Protein AF-A0A522X1S9-F1 (afdb_monomer_lite)

Secondary structure (DSSP, 8-state):
-----HHHHHHHHHHHHHHHHHHHHHHHHHHHHHHHHHH-GGGPPPHHHHHHHHHHHHHHHHHHHHHHHHHHHHHHHHHHHH--

Sequence (84 aa):
MNIRSPAWKWFGLGCVVSVVLSALATFALVGQKLSTIGADPAMAPPPIAVAASVLMTFFSLLIPAVALCGVVIVIVDGYTRKAG

Radius of gyration: 19.16 Å; chains: 1; bounding box: 41×22×56 Å

Foldseek 3Di:
DDDPPVLVVVLVVQLVVQQVVLVVVLVVLLVVLVVVCVVPVVPRDDVVVNVVVSVCSSCVRNVVSSVVSVVVSVVVVVVVVVVD

Structure (mmCIF, N/CA/C/O backbone):
data_AF-A0A522X1S9-F1
#
_entry.id   AF-A0A522X1S9-F1
#
loop_
_atom_site.group_PDB
_atom_site.id
_atom_site.type_symbol
_atom_site.label_atom_id
_atom_site.label_alt_id
_atom_site.label_comp_id
_atom_site.label_asym_id
_atom_site.label_entity_id
_atom_site.label_seq_id
_atom_site.pdbx_PDB_ins_code
_atom_site.Cartn_x
_atom_site.Cartn_y
_atom_site.Cartn_z
_atom_site.occupancy
_atom_site.B_iso_or_equiv
_atom_site.auth_seq_id
_atom_site.auth_comp_id
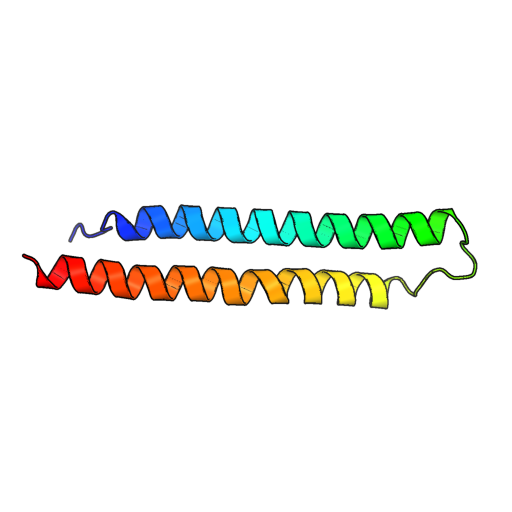_atom_site.auth_asym_id
_atom_site.auth_atom_id
_atom_site.pdbx_PDB_model_num
ATOM 1 N N . MET A 1 1 ? -16.618 18.901 25.396 1.00 39.34 1 MET A N 1
ATOM 2 C CA . MET A 1 1 ? -16.462 18.402 24.012 1.00 39.34 1 MET A CA 1
ATOM 3 C C . MET A 1 1 ? -15.006 17.976 23.812 1.00 39.34 1 MET A C 1
ATOM 5 O O . MET A 1 1 ? -14.224 18.709 23.237 1.00 39.34 1 MET A O 1
ATOM 9 N N . ASN A 1 2 ? -14.607 16.838 24.383 1.00 48.75 2 ASN A N 1
ATOM 10 C CA . ASN A 1 2 ? -13.244 16.305 24.271 1.00 48.75 2 ASN A CA 1
ATOM 11 C C . ASN A 1 2 ? -13.374 14.809 23.987 1.00 48.75 2 ASN A C 1
ATOM 13 O O . ASN A 1 2 ? -13.425 14.000 24.904 1.00 48.75 2 ASN A O 1
ATOM 17 N N . ILE A 1 3 ? -13.544 14.451 22.715 1.00 49.97 3 ILE A N 1
ATOM 18 C CA . ILE A 1 3 ? -13.693 13.054 22.291 1.00 49.97 3 ILE A CA 1
ATOM 19 C C . ILE A 1 3 ? -12.871 12.852 21.018 1.00 49.97 3 ILE A C 1
ATOM 21 O O . ILE A 1 3 ? -13.398 12.584 19.946 1.00 49.97 3 ILE A O 1
ATOM 25 N N . ARG A 1 4 ? -11.548 12.999 21.102 1.00 57.25 4 ARG A N 1
ATOM 26 C CA . ARG A 1 4 ? -10.699 12.196 20.216 1.00 57.25 4 ARG A CA 1
ATOM 27 C C . ARG A 1 4 ? -10.463 10.900 20.966 1.00 57.25 4 ARG A C 1
ATOM 29 O O . ARG A 1 4 ? -9.512 10.806 21.740 1.00 57.25 4 ARG A O 1
ATOM 36 N N . SER A 1 5 ? -11.400 9.960 20.816 1.00 66.12 5 SER A N 1
ATOM 37 C CA . SER A 1 5 ? -11.238 8.614 21.362 1.00 66.12 5 SER A CA 1
ATOM 38 C C 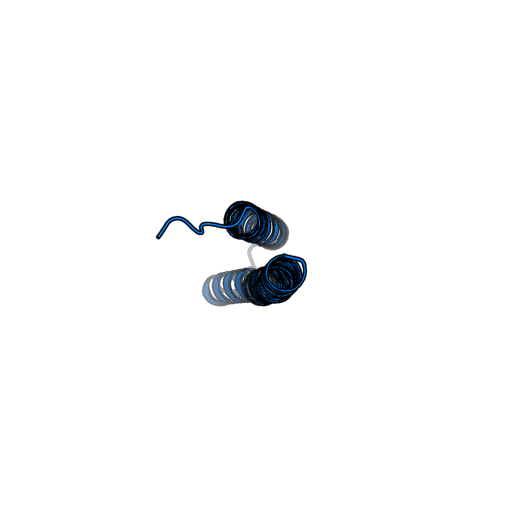. SER A 1 5 ? -9.879 8.059 20.901 1.00 66.12 5 SER A C 1
ATOM 40 O O . SER A 1 5 ? -9.403 8.432 19.820 1.00 66.12 5 SER A O 1
ATOM 42 N N . PRO A 1 6 ? -9.211 7.207 21.696 1.00 71.38 6 PRO A N 1
ATOM 43 C CA . PRO A 1 6 ? -7.912 6.635 21.338 1.00 71.38 6 PRO A CA 1
ATOM 44 C C . PRO A 1 6 ? -7.883 6.046 19.920 1.00 71.38 6 PRO A C 1
ATOM 46 O O . PRO A 1 6 ? -6.858 6.133 19.247 1.00 71.38 6 PRO A O 1
ATOM 49 N N . ALA A 1 7 ? -9.022 5.540 19.433 1.00 71.12 7 ALA A N 1
ATOM 50 C CA . ALA A 1 7 ? -9.207 5.015 18.084 1.00 71.12 7 ALA A CA 1
ATOM 51 C C . ALA A 1 7 ? -8.799 6.012 16.981 1.00 71.12 7 ALA A C 1
ATOM 53 O O . ALA A 1 7 ? -8.118 5.632 16.034 1.00 71.12 7 ALA A O 1
ATOM 54 N N . TRP A 1 8 ? -9.090 7.308 17.130 1.00 74.06 8 TRP A N 1
ATOM 55 C CA . TRP A 1 8 ? -8.710 8.326 16.139 1.00 74.06 8 TRP A CA 1
ATOM 56 C C . TRP A 1 8 ? -7.200 8.581 16.058 1.00 74.06 8 TRP A C 1
ATOM 58 O O . TRP A 1 8 ? -6.705 8.989 15.008 1.00 74.06 8 TRP A O 1
ATOM 68 N N . LYS A 1 9 ? -6.440 8.326 17.133 1.00 73.88 9 LYS A N 1
ATOM 69 C CA . LYS A 1 9 ? -4.967 8.382 17.076 1.00 73.88 9 LYS A CA 1
ATOM 70 C C . LYS A 1 9 ? -4.412 7.203 16.274 1.00 73.88 9 LYS A C 1
ATOM 72 O O . LYS A 1 9 ? -3.529 7.395 15.441 1.00 73.88 9 LYS A O 1
ATOM 77 N N . TRP A 1 10 ? -4.981 6.013 16.470 1.00 76.00 10 TRP A N 1
ATOM 78 C CA . TRP A 1 10 ? -4.644 4.823 15.685 1.00 76.00 10 TRP A CA 1
ATOM 79 C C . TRP A 1 10 ? -5.029 4.970 14.206 1.00 76.00 10 TRP A C 1
ATOM 81 O O . TRP A 1 10 ? -4.318 4.441 13.356 1.00 76.00 10 TRP A O 1
ATOM 91 N N . PHE A 1 11 ? -6.064 5.762 13.880 1.00 79.44 11 PHE A N 1
ATOM 92 C CA . PHE A 1 11 ? -6.391 6.118 12.490 1.00 79.44 11 PHE A CA 1
ATOM 93 C C . PHE A 1 11 ? -5.242 6.831 11.797 1.00 79.44 11 PHE A C 1
ATOM 95 O O . PHE A 1 11 ? -4.819 6.422 10.720 1.00 79.44 11 PHE A O 1
ATOM 102 N N . GLY A 1 12 ? -4.724 7.888 12.431 1.00 77.56 12 GLY A N 1
ATOM 103 C CA . GLY A 1 12 ? -3.628 8.670 11.872 1.00 77.56 12 GLY A CA 1
ATOM 104 C C . GLY A 1 12 ? -2.415 7.789 11.585 1.00 77.56 12 GLY A C 1
ATOM 105 O O . GLY A 1 12 ? -1.854 7.856 10.494 1.00 77.56 12 GLY A O 1
ATOM 106 N N . LEU A 1 13 ? -2.072 6.898 12.521 1.00 84.06 13 LEU A N 1
ATOM 107 C CA . LEU A 1 13 ? -0.982 5.942 12.340 1.00 84.06 13 LEU A CA 1
ATOM 108 C C . LEU A 1 13 ? -1.260 4.955 11.194 1.00 84.06 13 LEU A C 1
ATOM 110 O O . LEU A 1 13 ? -0.399 4.768 10.338 1.00 84.06 13 LEU A O 1
ATOM 114 N N . GLY A 1 14 ? -2.456 4.363 11.138 1.00 83.38 14 GLY A N 1
ATOM 115 C CA . GLY A 1 14 ? -2.847 3.425 10.079 1.00 83.38 14 GLY A CA 1
ATOM 116 C C . GLY A 1 14 ? -2.823 4.053 8.682 1.00 83.38 14 GLY A C 1
ATOM 117 O O . GLY A 1 14 ? -2.342 3.434 7.732 1.00 83.38 14 GLY A O 1
ATOM 118 N N . CYS A 1 15 ? -3.246 5.313 8.563 1.00 83.44 15 CYS A N 1
ATOM 119 C CA . CYS A 1 15 ? -3.149 6.080 7.322 1.00 83.44 15 CYS A CA 1
ATOM 120 C C . CYS A 1 15 ? -1.692 6.307 6.904 1.00 83.44 15 CYS A C 1
ATOM 122 O O . CYS A 1 15 ? -1.349 6.060 5.749 1.00 83.44 15 CYS A O 1
ATOM 124 N N . VAL A 1 16 ? -0.820 6.720 7.831 1.00 85.81 16 VAL A N 1
ATOM 125 C CA . VAL A 1 16 ? 0.613 6.911 7.543 1.00 85.81 16 VAL A CA 1
ATOM 126 C C . VAL A 1 16 ? 1.253 5.598 7.090 1.00 85.81 16 VAL A C 1
ATOM 128 O O . VAL A 1 16 ? 1.941 5.576 6.072 1.00 85.81 16 VAL A O 1
ATOM 131 N N . VAL A 1 17 ? 0.978 4.490 7.783 1.00 87.56 17 VAL A N 1
ATOM 132 C CA . VAL A 1 17 ? 1.488 3.162 7.406 1.00 87.56 17 VAL A CA 1
ATOM 133 C C . VAL A 1 17 ? 0.998 2.754 6.015 1.00 87.56 17 VAL A C 1
ATOM 135 O O . VAL A 1 17 ? 1.792 2.295 5.198 1.00 87.56 17 VAL A O 1
ATOM 138 N N . SER A 1 18 ? -0.279 2.986 5.705 1.00 84.38 18 SER A N 1
ATOM 139 C CA . SER A 1 18 ? -0.859 2.676 4.390 1.00 84.38 18 SER A CA 1
ATOM 140 C C . SER A 1 18 ? -0.200 3.472 3.258 1.00 84.38 18 SER A C 1
ATOM 142 O O . SER A 1 18 ? 0.078 2.915 2.193 1.00 84.38 18 SER A O 1
ATOM 144 N N . VAL A 1 19 ? 0.111 4.753 3.494 1.00 87.56 19 VAL A N 1
ATOM 145 C CA . VAL A 1 19 ? 0.864 5.597 2.550 1.00 87.56 19 VAL A CA 1
ATOM 146 C C . VAL A 1 19 ? 2.276 5.059 2.341 1.00 87.56 19 VAL A C 1
ATOM 148 O O . VAL A 1 19 ? 2.701 4.905 1.196 1.00 87.56 19 VAL A O 1
ATOM 151 N N . VAL A 1 20 ? 2.987 4.729 3.422 1.00 87.38 20 VAL A N 1
ATOM 152 C CA . VAL A 1 20 ? 4.363 4.214 3.349 1.00 87.38 20 VAL A CA 1
ATOM 153 C C . VAL A 1 20 ? 4.416 2.884 2.596 1.00 87.38 20 VAL A C 1
ATOM 155 O O . VAL A 1 20 ? 5.243 2.723 1.700 1.00 87.38 20 VAL A O 1
ATOM 158 N N . LEU A 1 21 ? 3.512 1.949 2.896 1.00 87.31 21 LEU A N 1
ATOM 159 C CA . LEU A 1 21 ? 3.450 0.656 2.209 1.00 87.31 21 LEU A CA 1
ATOM 160 C C . LEU A 1 21 ? 3.137 0.815 0.717 1.00 87.31 21 LEU A C 1
ATOM 162 O O . LEU A 1 21 ? 3.799 0.199 -0.120 1.00 87.31 21 LEU A O 1
ATOM 166 N N . SER A 1 22 ? 2.183 1.683 0.376 1.00 87.06 22 SER A N 1
ATOM 167 C CA . SER A 1 22 ? 1.833 1.964 -1.022 1.00 87.06 22 SER A CA 1
ATOM 168 C C . SER A 1 22 ? 3.006 2.602 -1.773 1.00 87.06 22 SER A C 1
ATOM 170 O O . SER A 1 22 ? 3.279 2.237 -2.918 1.00 87.06 22 SER A O 1
ATOM 172 N N . ALA A 1 23 ? 3.751 3.503 -1.123 1.00 82.38 23 ALA A N 1
ATOM 173 C CA . ALA A 1 23 ? 4.946 4.126 -1.690 1.00 82.38 23 ALA A CA 1
ATOM 174 C C . ALA A 1 23 ? 6.068 3.106 -1.936 1.00 82.38 23 ALA A C 1
ATOM 176 O O . ALA A 1 23 ? 6.654 3.101 -3.017 1.00 82.38 23 ALA A O 1
ATOM 177 N N . LEU A 1 24 ? 6.332 2.210 -0.979 1.00 87.44 24 LEU A N 1
ATOM 178 C CA . LEU A 1 24 ? 7.348 1.159 -1.114 1.00 87.44 24 LEU A CA 1
ATOM 179 C C . LEU A 1 24 ? 7.017 0.176 -2.244 1.00 87.44 24 LEU A C 1
ATOM 181 O O . LEU A 1 24 ? 7.882 -0.123 -3.068 1.00 87.44 24 LEU A O 1
ATOM 185 N N . ALA A 1 25 ? 5.766 -0.286 -2.326 1.00 85.44 25 ALA A N 1
ATOM 186 C CA . ALA A 1 25 ? 5.318 -1.175 -3.400 1.00 85.44 25 ALA A CA 1
ATOM 187 C C . ALA A 1 25 ? 5.469 -0.515 -4.781 1.00 85.44 25 ALA A C 1
ATOM 189 O O . ALA A 1 25 ? 5.939 -1.128 -5.741 1.00 85.44 25 ALA A O 1
ATOM 190 N N . THR A 1 26 ? 5.132 0.770 -4.857 1.00 82.94 26 THR A N 1
ATOM 191 C CA . THR A 1 26 ? 5.264 1.568 -6.076 1.00 82.94 26 THR A CA 1
ATOM 192 C C . THR A 1 26 ? 6.732 1.763 -6.464 1.00 82.94 26 THR A C 1
ATOM 194 O O . THR A 1 26 ? 7.086 1.596 -7.630 1.00 82.94 26 THR A O 1
ATOM 197 N N . PHE A 1 27 ? 7.608 2.043 -5.496 1.00 81.12 27 PHE A N 1
ATOM 198 C CA . PHE A 1 27 ? 9.047 2.181 -5.725 1.00 81.12 27 PHE A CA 1
ATOM 199 C C . PHE A 1 27 ? 9.675 0.887 -6.260 1.00 81.12 27 PHE A C 1
ATOM 201 O O . PHE A 1 27 ? 10.455 0.936 -7.210 1.00 81.12 27 PHE A O 1
ATOM 208 N N . ALA A 1 28 ? 9.295 -0.272 -5.714 1.00 84.38 28 ALA A N 1
ATOM 209 C CA . ALA A 1 28 ? 9.776 -1.567 -6.194 1.00 84.38 28 ALA A CA 1
ATOM 210 C C . ALA A 1 28 ? 9.396 -1.821 -7.667 1.00 84.38 28 ALA A C 1
ATOM 212 O O . ALA A 1 28 ? 10.234 -2.259 -8.458 1.00 84.38 28 ALA A O 1
ATOM 213 N N . LEU A 1 29 ? 8.162 -1.481 -8.058 1.00 81.06 29 LEU A N 1
ATOM 214 C CA . LEU A 1 29 ? 7.695 -1.587 -9.445 1.00 81.06 29 LEU A CA 1
ATOM 215 C C . LEU A 1 29 ? 8.443 -0.644 -10.391 1.00 81.06 29 LEU A C 1
ATOM 217 O O . LEU A 1 29 ? 8.873 -1.067 -11.465 1.00 81.06 29 LEU A O 1
ATOM 221 N N . VAL A 1 30 ? 8.637 0.618 -9.993 1.00 80.06 30 VAL A N 1
ATOM 222 C CA . VAL A 1 30 ? 9.436 1.582 -10.769 1.00 80.06 30 VAL A CA 1
ATOM 223 C C . VAL A 1 30 ? 10.861 1.073 -10.945 1.00 80.06 30 VAL A C 1
ATOM 225 O O . VAL A 1 30 ? 11.373 1.080 -12.063 1.00 80.06 30 VAL A O 1
ATOM 228 N N . GLY A 1 31 ? 11.480 0.580 -9.870 1.00 78.75 31 GLY A N 1
ATOM 229 C CA . GLY A 1 31 ? 12.831 0.025 -9.897 1.00 78.75 31 GLY A CA 1
ATOM 230 C C . GLY A 1 31 ? 12.981 -1.110 -10.912 1.00 78.75 31 GLY A C 1
ATOM 231 O O . GLY A 1 31 ? 13.921 -1.096 -11.703 1.00 78.75 31 GLY A O 1
ATOM 232 N N . GLN A 1 32 ? 12.021 -2.041 -10.965 1.00 79.50 32 GLN A N 1
ATOM 233 C CA . GLN A 1 32 ? 12.013 -3.121 -11.963 1.00 79.50 32 GLN A CA 1
ATOM 234 C C . GLN A 1 32 ? 11.851 -2.610 -13.402 1.00 79.50 32 GLN A C 1
ATOM 236 O O . GLN A 1 32 ? 12.479 -3.124 -14.330 1.00 79.50 32 GLN A O 1
ATOM 241 N N . LYS A 1 33 ? 11.008 -1.596 -13.621 1.00 73.88 33 LYS A N 1
ATOM 242 C CA . LYS A 1 33 ? 10.821 -1.020 -14.961 1.00 73.88 33 LYS A CA 1
ATOM 243 C C . LYS A 1 33 ? 12.074 -0.279 -15.426 1.00 73.88 33 LYS A C 1
ATOM 245 O O . LYS A 1 33 ? 12.487 -0.456 -16.569 1.00 73.88 33 LYS A O 1
ATOM 250 N N . LEU A 1 34 ? 12.711 0.485 -14.539 1.00 73.06 34 LEU A N 1
ATOM 251 C CA . LEU A 1 34 ? 13.957 1.195 -14.831 1.00 73.06 34 LEU A CA 1
ATOM 252 C C . LEU A 1 34 ? 15.132 0.243 -15.084 1.00 73.06 34 LEU A C 1
ATOM 254 O O . LEU A 1 34 ? 15.913 0.497 -15.998 1.00 73.06 34 LEU A O 1
ATOM 258 N N . SER A 1 35 ? 15.249 -0.864 -14.342 1.00 76.69 35 SER A N 1
ATOM 259 C CA . SER A 1 35 ? 16.312 -1.850 -14.592 1.00 76.69 35 SER A CA 1
ATOM 260 C C . SER A 1 35 ? 16.170 -2.521 -15.961 1.00 76.69 35 SER A C 1
ATOM 262 O O . SER A 1 35 ? 17.170 -2.762 -16.630 1.00 76.69 35 SER A O 1
ATOM 264 N N . THR A 1 36 ? 14.932 -2.750 -16.412 1.00 69.44 36 THR A N 1
ATOM 265 C CA . THR A 1 36 ? 14.645 -3.293 -17.749 1.00 69.44 36 THR A CA 1
ATOM 266 C C . THR A 1 36 ? 15.078 -2.317 -18.850 1.00 69.44 36 THR A C 1
ATOM 268 O O . THR A 1 36 ? 15.704 -2.728 -19.820 1.00 69.44 36 THR A O 1
ATOM 271 N N . ILE A 1 37 ? 14.822 -1.016 -18.668 1.00 69.50 37 ILE A N 1
ATOM 272 C CA . ILE A 1 37 ? 15.268 0.042 -19.594 1.00 69.50 37 ILE A CA 1
ATOM 273 C C . ILE A 1 37 ? 16.798 0.138 -19.635 1.00 69.50 37 ILE A C 1
ATOM 275 O O . ILE A 1 37 ? 17.375 0.328 -20.701 1.00 69.50 37 ILE A O 1
ATOM 279 N N . GLY A 1 38 ? 17.459 0.000 -18.482 1.00 65.88 38 GLY A N 1
ATOM 280 C CA . GLY A 1 38 ? 18.920 -0.000 -18.403 1.00 65.88 38 GLY A CA 1
ATOM 281 C C . GLY A 1 38 ? 19.572 -1.186 -19.124 1.00 65.88 38 GLY A C 1
ATOM 282 O O . GLY A 1 38 ? 20.702 -1.058 -19.585 1.00 65.88 38 GLY A O 1
ATOM 283 N N . ALA A 1 39 ? 18.867 -2.316 -19.236 1.00 72.19 39 ALA A N 1
ATOM 284 C CA . ALA A 1 39 ? 19.334 -3.501 -19.952 1.00 72.19 39 ALA A CA 1
ATOM 285 C C . ALA A 1 39 ? 19.069 -3.433 -21.468 1.00 72.19 39 ALA A C 1
ATOM 287 O O . ALA A 1 39 ? 19.900 -3.907 -22.240 1.00 72.19 39 ALA A O 1
ATOM 288 N N . ASP A 1 40 ? 17.948 -2.840 -21.895 1.00 70.31 40 ASP A N 1
ATOM 289 C CA . ASP A 1 40 ? 17.607 -2.655 -23.311 1.00 70.31 40 ASP A CA 1
ATOM 290 C C . ASP A 1 40 ? 16.797 -1.355 -23.540 1.00 70.31 40 ASP A C 1
ATOM 292 O O . ASP A 1 40 ? 15.567 -1.337 -23.398 1.00 70.31 40 ASP A O 1
ATOM 296 N N . PRO A 1 41 ? 17.460 -0.241 -23.904 1.00 66.00 41 PRO A N 1
ATOM 297 C CA . PRO A 1 41 ? 16.805 1.055 -24.067 1.00 66.00 41 PRO A CA 1
ATOM 298 C C . PRO A 1 41 ? 15.881 1.122 -25.292 1.00 66.00 41 PRO A C 1
ATOM 300 O O . PRO A 1 41 ? 15.024 2.006 -25.346 1.00 66.00 41 PRO A O 1
ATOM 303 N N . ALA A 1 42 ? 16.003 0.201 -26.257 1.00 75.25 42 ALA A N 1
ATOM 304 C CA . ALA A 1 42 ? 15.122 0.152 -27.426 1.00 75.25 42 ALA A CA 1
ATOM 305 C C . ALA A 1 42 ? 13.718 -0.376 -27.080 1.00 75.25 42 ALA A C 1
ATOM 307 O O . ALA A 1 42 ? 12.756 -0.081 -27.789 1.00 75.25 42 ALA A O 1
ATOM 308 N N . MET A 1 43 ? 13.585 -1.109 -25.970 1.00 68.69 43 MET A N 1
ATOM 309 C CA . MET A 1 43 ? 12.307 -1.619 -25.459 1.00 68.69 43 MET A CA 1
ATOM 310 C C . MET A 1 43 ? 11.693 -0.740 -24.363 1.00 68.69 43 MET A C 1
ATOM 312 O O . MET A 1 43 ? 10.737 -1.155 -23.700 1.00 68.69 43 MET A O 1
ATOM 316 N N . ALA A 1 44 ? 12.222 0.468 -24.145 1.00 66.44 44 ALA A N 1
ATOM 317 C CA . ALA A 1 44 ? 11.747 1.336 -23.081 1.00 66.44 44 ALA A CA 1
ATOM 318 C C . ALA A 1 44 ? 10.258 1.692 -23.275 1.00 66.44 44 ALA A C 1
ATOM 320 O O . ALA A 1 44 ? 9.896 2.311 -24.280 1.00 66.44 44 ALA A O 1
ATOM 321 N N . PRO A 1 45 ? 9.370 1.330 -22.326 1.00 68.31 45 PRO A N 1
ATOM 322 C CA . PRO A 1 45 ? 7.971 1.712 -22.416 1.00 68.31 45 PRO A CA 1
ATOM 323 C C . PRO A 1 45 ? 7.839 3.241 -22.355 1.00 68.31 45 PRO A C 1
ATOM 325 O O . PRO A 1 45 ? 8.609 3.898 -21.646 1.00 68.31 45 PRO A O 1
ATOM 328 N N . PRO A 1 46 ? 6.850 3.826 -23.053 1.00 77.94 46 PRO A N 1
ATOM 329 C CA . PRO A 1 46 ? 6.663 5.268 -23.065 1.00 77.94 46 PRO A CA 1
ATOM 330 C C . PRO A 1 46 ? 6.508 5.801 -21.627 1.00 77.94 46 PRO A C 1
ATOM 332 O O . PRO A 1 46 ? 5.755 5.210 -20.843 1.00 77.94 46 PRO A O 1
ATOM 335 N N . PRO A 1 47 ? 7.156 6.927 -21.264 1.00 71.44 47 PRO A N 1
ATOM 336 C CA . PRO A 1 47 ? 7.167 7.449 -19.891 1.00 71.44 47 PRO A CA 1
ATOM 337 C C . PRO A 1 47 ? 5.770 7.647 -19.289 1.00 71.44 47 PRO A C 1
ATOM 339 O O . PRO A 1 47 ? 5.565 7.433 -18.096 1.00 71.44 47 PRO A O 1
ATOM 342 N N . ILE A 1 48 ? 4.789 7.990 -20.130 1.00 69.75 48 ILE A N 1
ATOM 343 C CA . ILE A 1 48 ? 3.377 8.138 -19.753 1.00 69.75 48 ILE A CA 1
ATOM 344 C C . ILE A 1 48 ? 2.774 6.814 -19.261 1.00 69.75 48 ILE A C 1
ATOM 346 O O . ILE A 1 48 ? 2.053 6.810 -18.266 1.00 69.75 48 ILE A O 1
ATOM 350 N N . ALA A 1 49 ? 3.083 5.686 -19.907 1.00 73.12 49 ALA A N 1
ATOM 351 C CA . ALA A 1 49 ? 2.574 4.377 -19.498 1.00 73.12 49 ALA A CA 1
ATOM 352 C C . ALA A 1 49 ? 3.194 3.926 -18.168 1.00 73.12 49 ALA A C 1
ATOM 354 O O . ALA A 1 49 ? 2.504 3.359 -17.319 1.00 73.12 49 ALA A O 1
ATOM 355 N N . VAL A 1 50 ? 4.477 4.238 -17.953 1.00 76.31 50 VAL A N 1
ATOM 356 C CA . VAL A 1 50 ? 5.149 3.995 -16.671 1.00 76.31 50 VAL A CA 1
ATOM 357 C C . VAL A 1 50 ? 4.497 4.842 -15.580 1.00 76.31 50 VAL A C 1
ATOM 359 O O . VAL A 1 50 ? 4.009 4.279 -14.605 1.00 76.31 50 VAL A O 1
ATOM 362 N N . ALA A 1 51 ? 4.373 6.158 -15.774 1.00 71.06 51 ALA A N 1
ATOM 363 C CA . ALA A 1 51 ? 3.738 7.053 -14.807 1.00 71.06 51 ALA A CA 1
ATOM 364 C C . ALA A 1 51 ? 2.296 6.629 -14.462 1.00 71.06 51 ALA A C 1
ATOM 366 O O . ALA A 1 51 ? 1.934 6.581 -13.286 1.00 71.06 51 ALA A O 1
ATOM 367 N N . ALA A 1 52 ? 1.494 6.248 -15.462 1.00 75.50 52 ALA A N 1
ATOM 368 C CA . ALA A 1 52 ? 0.135 5.749 -15.257 1.00 75.50 52 ALA A CA 1
ATOM 369 C C . ALA A 1 52 ? 0.105 4.439 -14.450 1.00 75.50 52 ALA A C 1
ATOM 371 O O . ALA A 1 52 ? -0.678 4.325 -13.508 1.00 75.50 52 ALA A O 1
ATOM 372 N N . SER A 1 53 ? 0.979 3.473 -14.761 1.00 77.81 53 SER A N 1
ATOM 373 C CA . SER A 1 53 ? 1.056 2.198 -14.025 1.00 77.81 53 SER A CA 1
ATOM 374 C C . SER A 1 53 ? 1.467 2.378 -12.558 1.00 77.81 53 SER A C 1
ATOM 376 O O . SER A 1 53 ? 0.948 1.705 -11.667 1.00 77.81 53 SER A O 1
ATOM 378 N N . VAL A 1 54 ? 2.353 3.337 -12.300 1.00 80.31 54 VAL A N 1
ATOM 379 C CA . VAL A 1 54 ? 2.854 3.708 -10.972 1.00 80.31 54 VAL A CA 1
ATOM 380 C C . VAL A 1 54 ? 1.744 4.359 -10.152 1.00 80.31 54 VAL A C 1
ATOM 382 O O . VAL A 1 54 ? 1.469 3.920 -9.036 1.00 80.31 54 VAL A O 1
ATOM 385 N N . LEU A 1 55 ? 1.052 5.347 -10.730 1.00 80.69 55 LEU A N 1
ATOM 386 C CA . LEU A 1 55 ? -0.097 6.006 -10.105 1.00 80.69 55 LEU A CA 1
ATOM 387 C C . LEU A 1 55 ? -1.226 5.012 -9.817 1.00 80.69 55 LEU A C 1
ATOM 389 O O . LEU A 1 55 ? -1.747 4.988 -8.703 1.00 80.69 55 LEU A O 1
ATOM 393 N N . MET A 1 56 ? -1.574 4.162 -10.788 1.00 82.44 56 MET A N 1
ATOM 394 C CA . MET A 1 56 ? -2.593 3.129 -10.595 1.00 82.44 56 MET A CA 1
ATOM 395 C C . MET A 1 56 ? -2.221 2.182 -9.459 1.00 82.44 56 MET A C 1
ATOM 397 O O . MET A 1 56 ? -3.052 1.940 -8.589 1.00 82.44 56 MET A O 1
ATOM 401 N N . THR A 1 57 ? -0.980 1.693 -9.419 1.00 81.50 57 THR A N 1
ATOM 402 C CA . THR A 1 57 ? -0.544 0.776 -8.357 1.00 81.50 57 THR A CA 1
ATOM 403 C C . THR A 1 57 ? -0.609 1.453 -6.989 1.00 81.50 57 THR A C 1
ATOM 405 O O . THR A 1 57 ? -1.202 0.900 -6.062 1.00 81.50 57 THR A O 1
ATOM 408 N N . PHE A 1 58 ? -0.098 2.680 -6.875 1.00 81.81 58 PHE A N 1
ATOM 409 C CA . PHE A 1 58 ? -0.123 3.439 -5.628 1.00 81.81 58 PHE A CA 1
ATOM 410 C C . PHE A 1 58 ? -1.550 3.617 -5.090 1.00 81.81 58 PHE A C 1
ATOM 412 O O . PHE A 1 58 ? -1.834 3.258 -3.947 1.00 81.81 58 PHE A O 1
ATOM 419 N N . PHE A 1 59 ? -2.472 4.113 -5.921 1.00 79.31 59 PHE A N 1
ATOM 420 C CA . PHE A 1 59 ? -3.854 4.352 -5.498 1.00 79.31 59 PHE A CA 1
ATOM 421 C C . PHE A 1 59 ? -4.658 3.064 -5.302 1.00 79.31 59 PHE A C 1
ATOM 423 O O . PHE A 1 59 ? -5.503 3.017 -4.406 1.00 79.31 59 PHE A O 1
ATOM 430 N N . SER A 1 60 ? -4.375 2.009 -6.073 1.00 83.50 60 SER A N 1
ATOM 431 C CA . SER A 1 60 ? -5.041 0.708 -5.921 1.00 83.50 60 SER A CA 1
ATOM 432 C C . SER A 1 60 ? -4.765 0.046 -4.571 1.00 83.50 60 SER A C 1
ATOM 434 O O . SER A 1 60 ? -5.609 -0.698 -4.085 1.00 83.50 60 SER A O 1
ATOM 436 N N . LEU A 1 61 ? -3.618 0.338 -3.950 1.00 80.69 61 LEU A N 1
ATOM 437 C CA . LEU A 1 61 ? -3.257 -0.160 -2.621 1.00 80.69 61 LEU A CA 1
ATOM 438 C C . LEU A 1 61 ? -3.672 0.820 -1.522 1.00 80.69 61 LEU A C 1
ATOM 440 O O . LEU A 1 61 ? -4.217 0.409 -0.495 1.00 80.69 61 LEU A O 1
ATOM 444 N N . LEU A 1 62 ? -3.471 2.119 -1.754 1.00 80.38 62 LEU A N 1
ATOM 445 C CA . LEU A 1 62 ? -3.753 3.150 -0.764 1.00 80.38 62 LEU A CA 1
ATOM 446 C C . LEU A 1 62 ? -5.247 3.2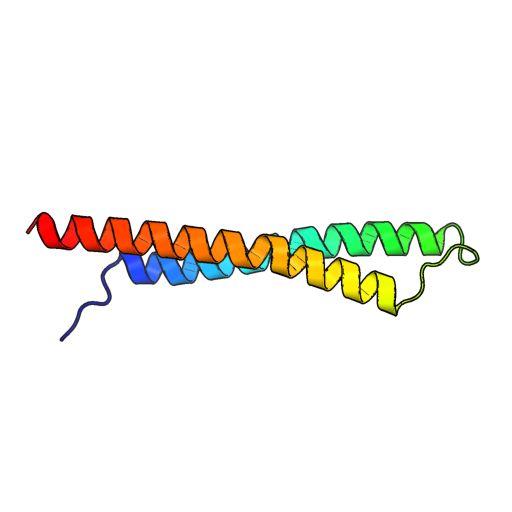52 -0.440 1.00 80.38 62 LEU A C 1
ATOM 448 O O . LEU A 1 62 ? -5.613 3.291 0.733 1.00 80.38 62 LEU A O 1
ATOM 452 N N . ILE A 1 63 ? -6.110 3.308 -1.461 1.00 83.81 63 ILE A N 1
ATOM 453 C CA . ILE A 1 63 ? -7.546 3.556 -1.269 1.00 83.81 63 ILE A CA 1
ATOM 454 C C . ILE A 1 63 ? -8.195 2.432 -0.443 1.0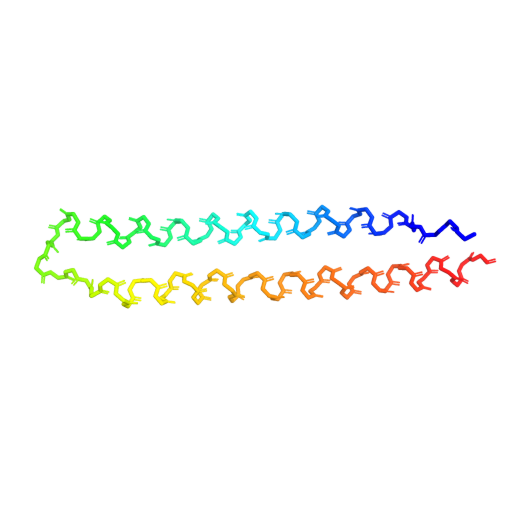0 83.81 63 ILE A C 1
ATOM 456 O O . ILE A 1 63 ? -8.840 2.751 0.560 1.00 83.81 63 ILE A O 1
ATOM 460 N N . PRO A 1 64 ? -8.010 1.135 -0.768 1.00 84.19 64 PRO A N 1
ATOM 461 C CA . PRO A 1 64 ? -8.580 0.058 0.036 1.00 84.19 64 PRO A CA 1
ATOM 462 C C . PRO A 1 64 ? -8.001 -0.004 1.448 1.00 84.19 64 PRO A C 1
ATOM 464 O O . PRO A 1 64 ? -8.756 -0.229 2.391 1.00 84.19 64 PRO A O 1
ATOM 467 N N . ALA A 1 65 ? -6.694 0.227 1.618 1.00 80.12 65 ALA A N 1
ATOM 468 C CA . ALA A 1 65 ? -6.053 0.194 2.933 1.00 80.12 65 ALA A CA 1
ATOM 469 C C . ALA A 1 65 ? -6.596 1.293 3.859 1.00 80.12 65 ALA A C 1
ATOM 471 O O . ALA A 1 65 ? -6.983 1.017 4.997 1.00 80.12 65 ALA A O 1
ATOM 472 N N . VAL A 1 66 ? -6.725 2.522 3.349 1.00 82.69 66 VAL A N 1
ATOM 473 C CA . VAL A 1 66 ? -7.315 3.641 4.099 1.00 82.69 66 VAL A CA 1
ATOM 474 C C . VAL A 1 66 ? -8.799 3.390 4.388 1.00 82.69 66 VAL A C 1
ATOM 476 O O . VAL A 1 66 ? -9.251 3.651 5.505 1.00 82.69 66 VAL A O 1
ATOM 479 N N . ALA A 1 67 ? -9.552 2.839 3.430 1.00 84.38 67 ALA A N 1
ATOM 480 C CA . ALA A 1 67 ? -10.956 2.483 3.634 1.00 84.38 67 ALA A CA 1
ATOM 481 C C . ALA A 1 67 ? -11.125 1.421 4.737 1.00 84.38 67 ALA A C 1
ATOM 483 O O . ALA A 1 67 ? -11.959 1.592 5.627 1.00 84.38 67 ALA A O 1
ATOM 484 N N . LEU A 1 68 ? -10.292 0.375 4.738 1.00 85.44 68 LEU A N 1
ATOM 485 C CA . LEU A 1 68 ? -10.247 -0.646 5.789 1.00 85.44 68 LEU A CA 1
ATOM 486 C C . LEU A 1 68 ? -9.916 -0.041 7.158 1.00 85.44 68 LEU A C 1
ATOM 488 O O . LEU A 1 68 ? -10.638 -0.300 8.122 1.00 85.44 68 LEU A O 1
ATOM 492 N N . CYS A 1 69 ? -8.889 0.812 7.247 1.00 83.56 69 CYS A N 1
ATOM 493 C CA . CYS A 1 69 ? -8.565 1.526 8.486 1.00 83.56 69 CYS A CA 1
ATOM 494 C C . CYS A 1 69 ? -9.747 2.372 8.987 1.00 83.56 69 CYS A C 1
ATOM 496 O O . CYS A 1 69 ? -10.021 2.390 10.188 1.00 83.56 69 CYS A O 1
ATOM 498 N N . GLY A 1 70 ? -10.471 3.037 8.082 1.00 79.50 70 GLY A N 1
ATOM 499 C CA . GLY A 1 70 ? -11.673 3.803 8.413 1.00 79.50 70 GLY A CA 1
ATOM 500 C C . GLY A 1 70 ? -12.795 2.929 8.980 1.00 79.50 70 GLY A C 1
ATOM 501 O O . GLY A 1 70 ? -13.333 3.238 10.045 1.00 79.50 70 GLY A O 1
ATOM 502 N N . VAL A 1 71 ? -13.112 1.808 8.321 1.00 83.56 71 VAL A N 1
ATOM 503 C CA . VAL A 1 71 ? -14.156 0.864 8.765 1.00 83.56 71 VAL A CA 1
ATOM 504 C C . VAL A 1 71 ? -13.841 0.297 10.149 1.00 83.56 71 VAL A C 1
ATOM 506 O O . VAL A 1 71 ? -14.700 0.325 11.031 1.00 83.56 71 VAL A O 1
ATOM 509 N N . VAL A 1 72 ? -12.604 -0.162 10.371 1.00 82.00 72 VAL A N 1
ATOM 510 C CA . VAL A 1 72 ? -12.171 -0.715 11.667 1.00 82.00 72 VAL A CA 1
ATOM 511 C C . VAL A 1 72 ? -12.392 0.293 12.793 1.00 82.00 72 VAL A C 1
ATOM 513 O O . VAL A 1 72 ? -12.843 -0.072 13.876 1.00 82.00 72 VAL A O 1
ATOM 516 N N . ILE A 1 73 ? -12.138 1.574 12.544 1.00 81.88 73 ILE A N 1
ATOM 517 C CA . ILE A 1 73 ? -12.241 2.606 13.576 1.00 81.88 73 ILE A CA 1
ATOM 518 C C . ILE A 1 73 ? -13.676 2.998 13.858 1.00 81.88 73 ILE A C 1
ATOM 520 O O . ILE A 1 73 ? -14.014 3.172 15.024 1.00 81.88 73 ILE A O 1
ATOM 524 N N . VAL A 1 74 ? -14.534 3.070 12.839 1.00 81.12 74 VAL A N 1
ATOM 525 C CA . VAL A 1 74 ? -15.977 3.257 13.051 1.00 81.12 74 VAL A CA 1
ATOM 526 C C . VAL A 1 74 ? -16.539 2.125 13.913 1.00 81.12 74 VAL A C 1
ATOM 528 O O . VAL A 1 74 ? -17.317 2.380 14.832 1.00 81.12 74 VAL A O 1
ATOM 531 N N . ILE A 1 75 ? -16.104 0.886 13.665 1.00 81.38 75 ILE A N 1
ATOM 532 C CA . ILE A 1 75 ? -16.508 -0.281 14.454 1.00 81.38 75 ILE A CA 1
ATOM 533 C C . ILE A 1 75 ? -16.001 -0.167 15.900 1.00 81.38 75 ILE A C 1
ATOM 535 O O . ILE A 1 75 ? -16.797 -0.271 16.832 1.00 81.38 75 ILE A O 1
ATOM 539 N N . VAL A 1 76 ? -14.702 0.078 16.105 1.00 79.44 76 VAL A N 1
ATOM 540 C CA . VAL A 1 76 ? -14.099 0.187 17.448 1.00 79.44 76 VAL A CA 1
ATOM 541 C C . VAL A 1 76 ? -14.704 1.349 18.237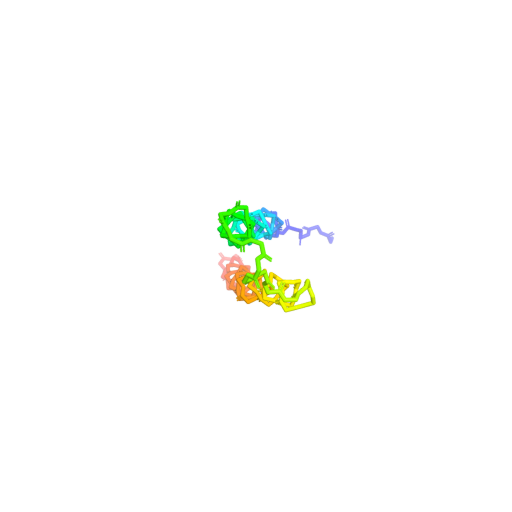 1.00 79.44 76 VAL A C 1
ATOM 543 O O . VAL A 1 76 ? -15.087 1.172 19.393 1.00 79.44 76 VAL A O 1
ATOM 546 N N . ASP A 1 77 ? -14.850 2.521 17.618 1.00 78.62 77 ASP A N 1
ATOM 547 C CA . ASP A 1 77 ? -15.462 3.690 18.251 1.00 78.62 77 ASP A CA 1
ATOM 548 C C . ASP A 1 77 ? -16.931 3.404 18.613 1.00 78.62 77 ASP A C 1
ATOM 550 O O . ASP A 1 77 ? -17.359 3.680 19.734 1.00 78.62 77 ASP A O 1
ATOM 554 N N . GLY A 1 78 ? -17.679 2.739 17.725 1.00 74.62 78 GLY A N 1
ATOM 555 C CA . GLY A 1 78 ? -19.049 2.296 17.984 1.00 74.62 78 GLY A CA 1
ATOM 556 C C . GLY A 1 78 ? -19.174 1.320 19.160 1.00 74.62 78 GLY A C 1
ATOM 557 O O . GLY A 1 78 ? -20.083 1.473 19.976 1.00 74.62 78 GLY A O 1
ATOM 558 N N . TYR A 1 79 ? -18.257 0.356 19.295 1.00 70.56 79 TYR A N 1
ATOM 559 C CA . TYR A 1 79 ? -18.229 -0.561 20.442 1.00 70.56 79 TYR A CA 1
ATOM 560 C C . TYR A 1 79 ? -17.855 0.152 21.743 1.00 70.56 79 TYR A C 1
ATOM 562 O O . TYR A 1 79 ? -18.523 -0.043 22.758 1.00 70.56 79 TYR A O 1
ATOM 570 N N . THR A 1 80 ? -16.838 1.018 21.721 1.00 67.12 80 THR A N 1
ATOM 571 C CA . THR A 1 80 ? -16.404 1.740 22.930 1.00 67.12 80 THR A CA 1
ATOM 572 C C . THR A 1 80 ? -17.476 2.673 23.492 1.00 67.12 80 THR A C 1
ATOM 574 O O . THR A 1 80 ? -17.548 2.838 24.704 1.00 67.12 80 THR A O 1
ATOM 577 N N . ARG A 1 81 ? -18.353 3.234 22.649 1.00 66.56 81 ARG A N 1
ATOM 578 C CA . ARG A 1 81 ? -19.479 4.076 23.093 1.00 66.56 81 ARG A CA 1
ATOM 579 C C . ARG A 1 81 ? -20.682 3.299 23.630 1.00 66.56 81 ARG A C 1
ATOM 581 O O . ARG A 1 81 ? -21.527 3.905 24.269 1.00 66.56 81 ARG A O 1
ATOM 588 N N . LYS A 1 82 ? -20.801 2.002 23.326 1.00 58.31 82 LYS A N 1
ATOM 589 C CA . LYS A 1 82 ? -21.890 1.140 23.826 1.00 58.31 82 LYS A CA 1
ATOM 590 C C . LYS A 1 82 ? -21.541 0.426 25.134 1.00 58.31 82 LYS A C 1
ATOM 592 O O . LYS A 1 82 ? -22.430 -0.124 25.769 1.00 58.31 82 LYS A O 1
ATOM 597 N N . ALA A 1 83 ? -20.257 0.375 25.483 1.00 56.62 83 ALA A N 1
ATOM 598 C CA . ALA A 1 83 ? -19.744 -0.341 26.648 1.00 56.62 83 ALA A CA 1
ATOM 599 C C . ALA A 1 83 ? -19.630 0.525 27.921 1.00 56.62 83 ALA A C 1
ATOM 601 O O . ALA A 1 83 ? -19.182 0.018 28.947 1.00 56.62 83 ALA A O 1
ATOM 602 N N . GLY A 1 84 ? -20.005 1.805 27.858 1.00 45.53 84 GLY A N 1
ATOM 603 C CA . GLY A 1 84 ? -20.103 2.722 28.999 1.00 45.53 84 GLY A CA 1
ATOM 604 C C . GLY A 1 84 ? -21.467 3.386 29.027 1.00 45.53 84 GLY A C 1
ATOM 605 O O . GLY A 1 84 ? -21.873 3.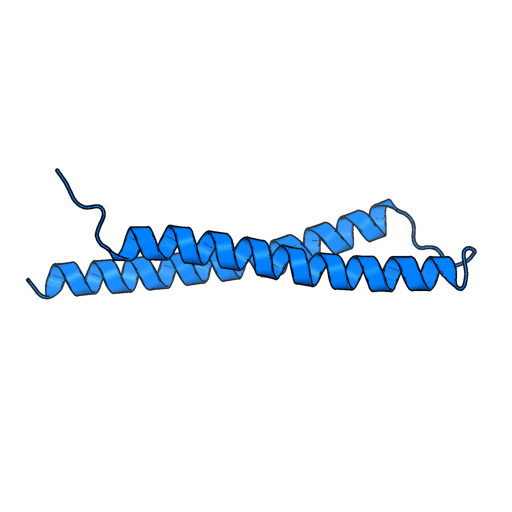795 30.133 1.00 45.53 84 GLY A O 1
#

pLDDT: mean 75.91, std 9.81, range [39.34, 87.56]